Protein AF-A0A813GMI7-F1 (afdb_monomer_lite)

Foldseek 3Di:
DFWFFADQDPPGDTFPDHFDPPWDWAFDDDDPQKTWTATDDGDDDRIGITGNDDPDDD

pLDDT: mean 94.49, std 11.82, range [41.06, 98.81]

Radius of gyration: 10.74 Å; chains: 1; bounding box: 22×26×28 Å

Secondary structure (DSSP, 8-state):
-EEEESSSSTTSPEEEEEEPTT-EEEEEEEETTEEEEEEEESSS-SEEEEESS-SS--

Sequence (58 aa):
GILVRDGQSTSSAQLEPRLSNGSIILELDHVGERLRYRLLEGAGPETGWVSLTLKGNL

Organism: Polarella glacialis (NCBI:txid89957)

Structure (mmCIF, N/CA/C/O backbone):
data_AF-A0A813GMI7-F1
#
_entry.id   AF-A0A813GMI7-F1
#
loop_
_atom_site.group_PDB
_atom_site.id
_atom_site.type_symbol
_atom_site.label_atom_id
_atom_site.label_alt_id
_atom_site.label_comp_id
_atom_site.label_asym_id
_atom_site.label_entity_id
_atom_site.label_seq_id
_atom_site.pdbx_PDB_ins_code
_atom_site.Cartn_x
_atom_site.Cartn_y
_atom_site.Cartn_z
_atom_site.occupancy
_atom_site.B_iso_or_equiv
_atom_site.auth_seq_id
_atom_site.auth_comp_id
_atom_site.auth_asym_id
_atom_site.auth_atom_id
_atom_site.pdbx_PDB_model_num
ATOM 1 N N . GLY A 1 1 ? 8.898 1.698 1.540 1.00 93.44 1 GLY A N 1
ATOM 2 C CA . GLY A 1 1 ? 7.798 0.980 0.887 1.00 93.44 1 GLY A CA 1
ATOM 3 C C . GLY A 1 1 ? 6.598 0.908 1.806 1.00 93.44 1 GLY A C 1
ATOM 4 O O . GLY A 1 1 ? 6.763 0.873 3.024 1.00 93.44 1 GLY A O 1
ATOM 5 N N . ILE A 1 2 ? 5.409 0.899 1.226 1.00 97.12 2 ILE A N 1
ATOM 6 C CA . ILE A 1 2 ? 4.108 0.843 1.888 1.00 97.12 2 ILE A CA 1
ATOM 7 C C . ILE A 1 2 ? 3.852 -0.589 2.380 1.00 97.12 2 ILE A C 1
ATOM 9 O O . ILE A 1 2 ? 4.123 -1.558 1.669 1.00 97.12 2 ILE A O 1
ATOM 13 N N . LEU A 1 3 ? 3.358 -0.728 3.616 1.00 97.56 3 LEU A N 1
ATOM 14 C CA . LEU A 1 3 ? 3.002 -2.030 4.184 1.00 97.56 3 LEU A CA 1
ATOM 15 C C . LEU A 1 3 ? 1.742 -2.573 3.507 1.00 97.56 3 LEU A C 1
ATOM 17 O O . LEU A 1 3 ? 0.690 -1.935 3.560 1.00 97.56 3 LEU A O 1
ATOM 21 N N . VAL A 1 4 ? 1.844 -3.776 2.950 1.00 98.44 4 VAL A N 1
ATOM 22 C CA . VAL A 1 4 ? 0.737 -4.462 2.284 1.00 98.44 4 VAL A CA 1
ATOM 23 C C . VAL A 1 4 ? 0.236 -5.592 3.177 1.00 98.44 4 VAL A C 1
ATOM 25 O O . VAL A 1 4 ? 1.020 -6.291 3.818 1.00 98.44 4 VAL A O 1
ATOM 28 N N . ARG A 1 5 ? -1.083 -5.752 3.241 1.00 98.62 5 ARG A N 1
ATOM 29 C CA . ARG A 1 5 ? -1.764 -6.834 3.958 1.00 98.62 5 ARG A CA 1
ATOM 30 C C . ARG A 1 5 ? -2.535 -7.705 2.967 1.00 98.62 5 ARG A C 1
ATOM 32 O O . ARG A 1 5 ? -3.038 -7.185 1.972 1.00 98.62 5 ARG A O 1
ATOM 39 N N . ASP A 1 6 ? -2.657 -8.998 3.241 1.00 98.44 6 ASP A N 1
ATOM 40 C CA . ASP A 1 6 ? -3.442 -9.934 2.416 1.00 98.44 6 ASP A CA 1
ATOM 41 C C . ASP A 1 6 ? -4.964 -9.732 2.557 1.00 98.44 6 ASP A C 1
ATOM 43 O O . ASP A 1 6 ? -5.728 -10.034 1.643 1.00 98.44 6 ASP A O 1
ATOM 47 N N . GLY A 1 7 ? -5.396 -9.144 3.674 1.00 98.44 7 GLY A N 1
ATOM 48 C CA . GLY A 1 7 ? -6.786 -8.810 3.970 1.00 98.44 7 GLY A CA 1
ATOM 49 C C . GLY A 1 7 ? -7.009 -7.349 4.364 1.00 98.44 7 GLY A C 1
ATOM 50 O O . GLY A 1 7 ? -6.091 -6.614 4.744 1.00 98.44 7 GLY A O 1
ATOM 51 N N . GLN A 1 8 ? -8.278 -6.932 4.311 1.00 98.19 8 GLN A N 1
ATOM 52 C CA . GLN A 1 8 ? -8.716 -5.572 4.636 1.00 98.19 8 GLN A CA 1
ATOM 53 C C . GLN A 1 8 ? -8.344 -5.157 6.065 1.00 98.19 8 GLN A C 1
ATOM 55 O O . GLN A 1 8 ? -7.947 -4.012 6.277 1.00 98.19 8 GLN A O 1
ATOM 60 N N . SER A 1 9 ? -8.423 -6.072 7.037 1.00 97.00 9 SER A N 1
ATOM 61 C CA . SER A 1 9 ? -8.108 -5.777 8.438 1.00 97.00 9 SER A CA 1
ATOM 62 C C . SER A 1 9 ? -6.637 -5.389 8.628 1.00 97.00 9 SER A C 1
ATOM 64 O O . SER A 1 9 ? -5.732 -5.980 8.034 1.00 97.00 9 SER A O 1
ATOM 66 N N . THR A 1 10 ? -6.371 -4.457 9.547 1.00 94.62 10 THR A N 1
ATOM 67 C CA . THR A 1 10 ? -5.005 -4.111 9.973 1.00 94.62 10 THR A CA 1
ATOM 68 C C . THR A 1 10 ? -4.306 -5.234 10.743 1.00 94.62 10 THR A C 1
ATOM 70 O O . THR A 1 10 ? -3.113 -5.122 11.014 1.00 94.62 10 THR A O 1
ATOM 73 N N . SER A 1 11 ? -5.026 -6.294 11.122 1.00 96.44 11 SER A N 1
ATOM 74 C CA . SER A 1 11 ? -4.471 -7.502 11.742 1.00 96.44 11 SER A CA 1
ATOM 75 C C . SER A 1 11 ? -4.196 -8.643 10.757 1.00 96.44 11 SER A C 1
ATOM 77 O O . SER A 1 11 ? -3.602 -9.632 11.175 1.00 96.44 11 SER A O 1
ATOM 79 N N . SER A 1 12 ? -4.575 -8.519 9.476 1.00 98.31 12 SER A N 1
ATOM 80 C CA . SER A 1 12 ? -4.330 -9.562 8.459 1.00 98.31 12 SER A CA 1
ATOM 81 C C . SER A 1 12 ? -2.828 -9.781 8.224 1.00 98.31 12 SER A C 1
ATOM 83 O O . SER A 1 12 ? -2.007 -8.965 8.663 1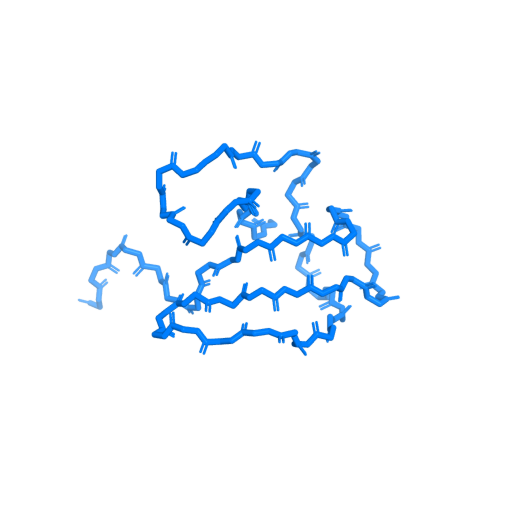.00 98.31 12 SER A O 1
ATOM 85 N N . ALA A 1 13 ? -2.434 -10.860 7.552 1.00 98.56 13 ALA A N 1
ATOM 86 C CA . ALA A 1 13 ? -1.023 -11.172 7.356 1.00 98.56 13 ALA A CA 1
ATOM 87 C C . ALA A 1 13 ? -0.320 -10.062 6.558 1.00 98.56 13 ALA A C 1
ATOM 89 O O . ALA A 1 13 ? -0.896 -9.444 5.661 1.00 98.56 13 ALA A O 1
ATOM 90 N N . GLN A 1 14 ? 0.927 -9.767 6.927 1.00 98.50 14 GLN A N 1
ATOM 91 C CA . GLN A 1 14 ? 1.764 -8.839 6.169 1.00 98.50 14 GLN A CA 1
ATOM 92 C C . GLN A 1 14 ? 2.333 -9.569 4.957 1.00 98.50 14 GLN A C 1
ATOM 94 O O . GLN A 1 14 ? 2.815 -10.693 5.089 1.00 98.50 14 GLN A O 1
ATOM 99 N N . LEU A 1 15 ? 2.278 -8.924 3.795 1.00 98.56 15 LEU A N 1
ATOM 100 C CA . LEU A 1 15 ? 2.918 -9.416 2.584 1.00 98.56 15 LEU A CA 1
ATOM 101 C C . LEU A 1 15 ? 4.303 -8.785 2.444 1.00 98.56 15 LEU A C 1
ATOM 103 O O . LEU A 1 15 ? 4.468 -7.581 2.653 1.00 98.56 15 LEU A O 1
ATOM 107 N N . GLU A 1 16 ? 5.270 -9.612 2.062 1.00 97.06 16 GLU A N 1
ATOM 108 C CA . GLU A 1 16 ? 6.620 -9.198 1.690 1.00 97.06 16 GLU A CA 1
ATOM 109 C C . GLU A 1 16 ? 6.856 -9.513 0.196 1.00 97.06 16 GLU A C 1
ATOM 111 O O . GLU A 1 16 ? 6.341 -10.520 -0.296 1.00 97.06 16 GLU A O 1
ATOM 116 N N . PRO A 1 17 ? 7.628 -8.691 -0.538 1.00 97.38 17 PRO A N 1
ATOM 117 C CA . PRO A 1 17 ? 8.212 -7.430 -0.087 1.00 97.38 17 PRO A CA 1
ATOM 118 C C . PRO A 1 17 ? 7.142 -6.342 0.098 1.00 97.38 17 PRO A C 1
ATOM 120 O O . PRO A 1 17 ? 5.999 -6.483 -0.326 1.00 97.38 17 PRO A O 1
ATOM 123 N N . ARG A 1 18 ? 7.508 -5.219 0.716 1.00 98.31 18 ARG A N 1
ATOM 124 C CA . ARG A 1 18 ? 6.655 -4.017 0.756 1.00 98.31 18 ARG A CA 1
ATOM 125 C C . ARG A 1 18 ? 6.467 -3.422 -0.640 1.00 98.31 18 ARG A C 1
ATOM 127 O O . ARG A 1 18 ? 7.362 -3.503 -1.475 1.00 98.31 18 ARG A O 1
ATOM 134 N N . LEU A 1 19 ? 5.346 -2.732 -0.854 1.00 98.62 19 LEU A N 1
ATOM 135 C CA . LE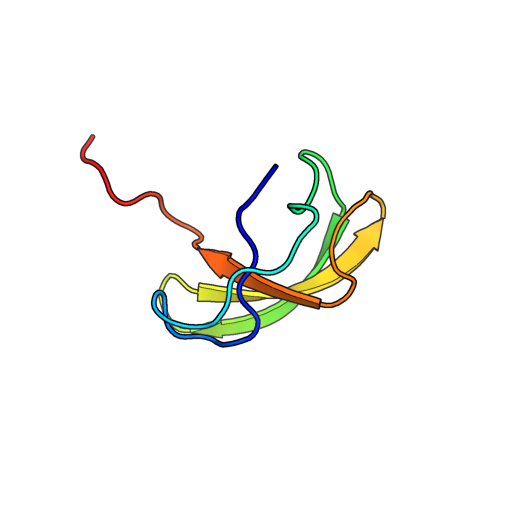U A 1 19 ? 5.106 -1.975 -2.084 1.00 98.62 19 LEU A CA 1
ATOM 136 C C . LEU A 1 19 ? 6.061 -0.774 -2.159 1.00 98.62 19 LEU A C 1
ATOM 138 O O . LEU A 1 19 ? 6.117 0.043 -1.240 1.00 98.62 19 LEU A O 1
ATOM 142 N N . SER A 1 20 ? 6.829 -0.646 -3.231 1.00 98.44 20 SER A N 1
ATOM 143 C CA . SER A 1 20 ? 7.798 0.434 -3.415 1.00 98.44 20 SER A CA 1
ATOM 144 C C . SER A 1 20 ? 7.123 1.799 -3.539 1.00 98.44 20 SER A C 1
ATOM 146 O O . SER A 1 20 ? 6.023 1.930 -4.075 1.00 98.44 20 SER A O 1
ATOM 148 N N . ASN A 1 21 ? 7.797 2.842 -3.052 1.00 97.38 21 ASN A N 1
ATOM 149 C CA . ASN A 1 21 ? 7.340 4.218 -3.247 1.00 97.38 21 ASN A CA 1
ATOM 150 C C . ASN A 1 21 ? 7.390 4.561 -4.748 1.00 97.38 21 ASN A C 1
ATOM 152 O O . ASN A 1 21 ? 8.291 4.097 -5.442 1.00 97.38 21 ASN A O 1
ATOM 156 N N . GLY A 1 22 ? 6.446 5.370 -5.235 1.00 97.31 22 GLY A N 1
ATOM 157 C CA . GLY A 1 22 ? 6.348 5.713 -6.661 1.00 97.31 22 GLY A CA 1
ATOM 158 C C . GLY A 1 22 ? 5.705 4.633 -7.540 1.00 97.31 22 GLY A C 1
ATOM 159 O O . GLY A 1 22 ? 5.609 4.833 -8.744 1.00 97.31 22 GLY A O 1
ATOM 160 N N . SER A 1 23 ? 5.249 3.516 -6.960 1.00 98.38 23 SER A N 1
ATOM 161 C CA . SER A 1 23 ? 4.504 2.496 -7.707 1.00 98.38 23 SER A CA 1
ATOM 162 C C . SER A 1 23 ? 3.164 3.043 -8.206 1.00 98.38 23 SER A C 1
ATOM 164 O O . SER A 1 23 ? 2.457 3.730 -7.464 1.00 98.38 23 SER A O 1
ATOM 166 N N . ILE A 1 24 ? 2.791 2.688 -9.434 1.00 98.62 24 ILE A N 1
ATOM 167 C CA . ILE A 1 24 ? 1.479 2.973 -10.017 1.00 98.62 24 ILE A CA 1
ATOM 168 C C . ILE A 1 24 ? 0.585 1.763 -9.772 1.00 98.62 24 ILE A C 1
ATOM 170 O O . ILE A 1 24 ? 0.952 0.626 -10.077 1.00 98.62 24 ILE A O 1
ATOM 174 N N . ILE A 1 25 ? -0.598 2.005 -9.220 1.00 98.69 25 ILE A N 1
ATOM 175 C CA . ILE A 1 25 ? -1.563 0.966 -8.863 1.00 98.69 25 ILE A CA 1
ATOM 176 C C . ILE A 1 25 ? -2.931 1.280 -9.464 1.00 98.69 25 ILE A C 1
ATOM 178 O O . ILE A 1 25 ? -3.267 2.437 -9.705 1.00 98.69 25 ILE A O 1
ATOM 182 N N . LEU A 1 26 ? -3.730 0.238 -9.666 1.00 98.75 26 LEU A N 1
ATOM 183 C CA . LEU A 1 26 ? -5.161 0.329 -9.911 1.00 98.75 26 LEU A CA 1
ATOM 184 C C . LEU A 1 26 ? -5.904 0.143 -8.586 1.00 98.75 26 LEU A C 1
ATOM 186 O O . LEU A 1 26 ? -5.714 -0.872 -7.912 1.00 98.75 26 LEU A O 1
ATOM 190 N N . GLU A 1 27 ? -6.767 1.092 -8.240 1.00 98.62 27 GLU A N 1
ATOM 191 C CA . GLU A 1 27 ? -7.725 0.953 -7.142 1.00 98.62 27 GLU A CA 1
ATOM 192 C C . GLU A 1 27 ? -8.785 -0.096 -7.504 1.00 98.62 27 GLU A C 1
ATOM 194 O O . GLU A 1 27 ? -9.425 -0.014 -8.551 1.00 98.62 27 GLU A O 1
ATOM 199 N N . LEU A 1 28 ? -8.933 -1.113 -6.651 1.00 98.62 28 LEU A N 1
ATOM 200 C CA . LEU A 1 28 ? -9.932 -2.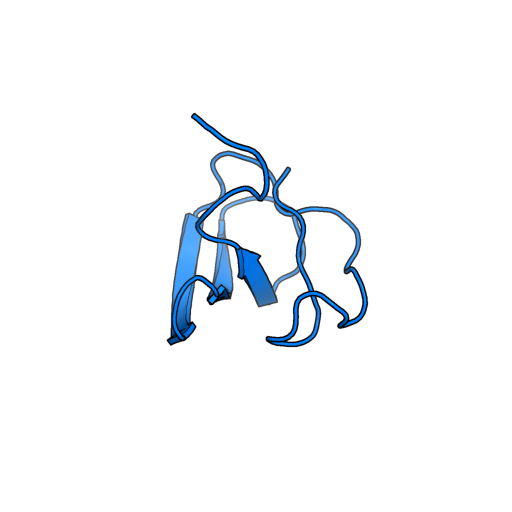171 -6.813 1.00 98.62 28 LEU A CA 1
ATOM 201 C C . LEU A 1 28 ? -11.099 -2.023 -5.836 1.00 98.62 28 LEU A C 1
ATOM 203 O O . LEU A 1 28 ? -12.224 -2.361 -6.190 1.00 98.62 28 LEU A O 1
ATOM 207 N N . ASP A 1 29 ? -10.818 -1.601 -4.602 1.00 98.38 29 ASP A N 1
ATOM 208 C CA . ASP A 1 29 ? -11.816 -1.411 -3.548 1.00 98.38 29 ASP A CA 1
ATOM 209 C C . ASP A 1 29 ? -11.293 -0.415 -2.507 1.00 98.38 29 ASP A C 1
ATOM 211 O O . ASP A 1 29 ? -10.094 -0.392 -2.215 1.00 98.38 29 ASP A O 1
ATOM 215 N N . HIS A 1 30 ? -12.184 0.374 -1.921 1.00 97.50 30 HIS A N 1
ATOM 216 C CA . HIS A 1 30 ? -11.854 1.412 -0.955 1.00 97.50 30 HIS A CA 1
ATOM 217 C C . HIS A 1 30 ? -12.893 1.423 0.166 1.00 97.50 30 HIS A C 1
ATOM 219 O O . HIS A 1 30 ? -14.067 1.729 -0.037 1.00 97.50 30 HIS A O 1
ATOM 225 N N . VAL A 1 31 ? -12.446 1.079 1.374 1.00 97.25 31 VAL A N 1
ATOM 226 C CA . VAL A 1 31 ? -13.305 0.958 2.555 1.00 97.25 31 VAL A CA 1
ATOM 227 C C . VAL A 1 31 ? -12.686 1.713 3.722 1.00 97.25 31 VAL A C 1
ATOM 229 O O . VAL A 1 31 ? -11.751 1.233 4.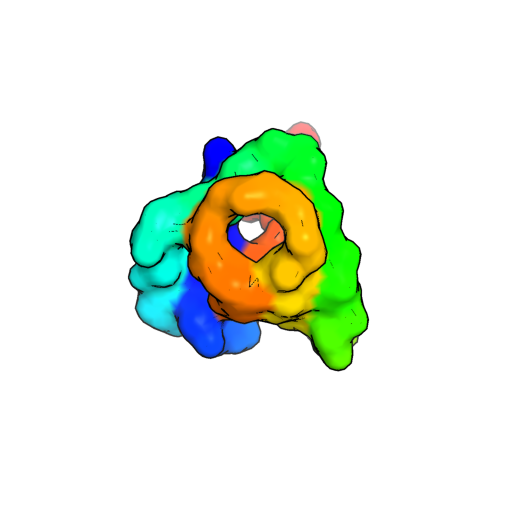369 1.00 97.25 31 VAL A O 1
ATOM 232 N N . GLY A 1 32 ? -13.225 2.901 4.000 1.00 95.00 32 GLY A N 1
ATOM 233 C CA . GLY A 1 32 ? -12.662 3.811 4.996 1.00 95.00 32 GLY A CA 1
ATOM 234 C C . GLY A 1 32 ? -11.195 4.092 4.681 1.00 95.00 32 GLY A C 1
ATOM 235 O O . GLY A 1 32 ? -10.852 4.420 3.561 1.00 95.00 32 GLY A O 1
ATOM 236 N N . GLU A 1 33 ? -10.299 3.857 5.632 1.00 95.69 33 GLU A N 1
ATOM 237 C CA . GLU A 1 33 ? -8.863 4.128 5.463 1.00 95.69 33 GLU A CA 1
ATOM 238 C C . GLU A 1 33 ? -8.079 2.991 4.783 1.00 95.69 33 GLU A C 1
ATOM 240 O O . GLU A 1 33 ? -6.857 2.885 4.945 1.00 95.69 33 GLU A O 1
ATOM 245 N N . ARG A 1 34 ? -8.767 2.079 4.087 1.00 97.62 34 ARG A N 1
ATOM 246 C CA . ARG A 1 34 ? -8.187 0.860 3.512 1.00 97.62 34 ARG A CA 1
ATOM 247 C C . ARG A 1 34 ? -8.434 0.799 2.013 1.00 97.62 34 ARG A C 1
ATOM 249 O O . ARG A 1 34 ? -9.578 0.768 1.572 1.00 97.62 34 ARG A O 1
ATOM 256 N N . LEU A 1 35 ? -7.347 0.693 1.257 1.00 98.56 35 LEU A N 1
ATOM 257 C CA . LEU A 1 35 ? -7.357 0.588 -0.198 1.00 98.56 35 LEU A CA 1
ATOM 258 C C . LEU A 1 35 ? -6.875 -0.800 -0.618 1.00 98.56 35 LEU A C 1
ATOM 260 O O . LEU A 1 35 ? -5.751 -1.191 -0.286 1.00 98.56 35 LEU A O 1
ATOM 264 N N . ARG A 1 36 ? -7.703 -1.529 -1.365 1.00 98.81 36 ARG A N 1
ATOM 265 C CA . ARG A 1 36 ? -7.296 -2.716 -2.116 1.00 98.81 36 ARG A CA 1
ATOM 266 C C . ARG A 1 36 ? -6.823 -2.288 -3.491 1.00 98.81 36 ARG A C 1
ATOM 268 O O . ARG A 1 36 ? -7.523 -1.560 -4.191 1.00 98.81 36 ARG A O 1
ATOM 275 N N . TYR A 1 37 ? -5.680 -2.809 -3.909 1.00 98.81 37 TYR A N 1
ATOM 276 C CA . TYR A 1 37 ? -5.091 -2.441 -5.188 1.00 98.81 37 TYR A CA 1
ATOM 277 C C . TYR A 1 37 ? -4.638 -3.642 -6.020 1.00 98.81 37 TYR A C 1
ATOM 279 O O . TYR A 1 37 ? -4.521 -4.766 -5.516 1.00 98.81 37 TYR A O 1
ATOM 287 N N . ARG A 1 38 ? -4.344 -3.366 -7.294 1.00 98.81 38 ARG A N 1
ATOM 288 C CA . ARG A 1 38 ? -3.486 -4.171 -8.172 1.00 98.81 38 ARG A CA 1
ATOM 289 C C . ARG A 1 38 ? -2.304 -3.329 -8.655 1.00 98.81 38 ARG A C 1
ATOM 291 O O . ARG A 1 38 ? -2.505 -2.189 -9.058 1.00 98.81 38 ARG A O 1
ATOM 298 N N . LEU A 1 39 ? -1.089 -3.864 -8.610 1.00 98.81 39 LEU A N 1
ATOM 299 C CA . LEU A 1 39 ? 0.114 -3.201 -9.112 1.00 98.81 39 LEU A CA 1
ATOM 300 C C . LEU A 1 39 ? 0.072 -3.108 -10.643 1.00 98.81 39 LEU A C 1
ATOM 302 O O . LEU A 1 39 ? -0.221 -4.098 -11.309 1.00 98.81 39 LEU A O 1
ATOM 306 N N . LEU A 1 40 ? 0.361 -1.927 -11.189 1.00 98.81 40 LEU A N 1
ATOM 307 C CA . LEU A 1 40 ? 0.529 -1.705 -12.629 1.00 98.81 40 LEU A CA 1
ATOM 308 C C . LEU A 1 40 ? 2.003 -1.488 -12.984 1.00 98.81 40 LEU A C 1
ATOM 310 O O . LEU A 1 40 ? 2.485 -2.047 -13.962 1.00 98.81 40 LEU A O 1
ATOM 314 N N . GLU A 1 41 ? 2.719 -0.710 -12.171 1.00 98.75 41 GLU A N 1
ATOM 315 C CA . GLU A 1 41 ? 4.141 -0.412 -12.358 1.00 98.75 41 G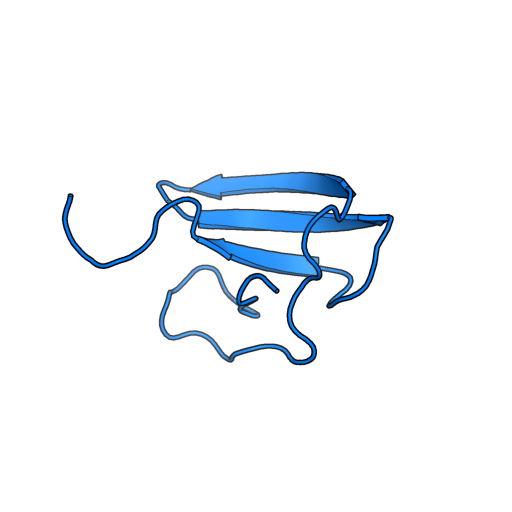LU A CA 1
ATOM 316 C C . GLU A 1 41 ? 4.834 -0.236 -11.002 1.00 98.75 41 GLU A C 1
ATOM 318 O O . GLU A 1 41 ? 4.267 0.360 -10.086 1.00 98.75 41 GLU A O 1
ATOM 323 N N . GLY A 1 42 ? 6.062 -0.739 -10.866 1.00 98.19 42 GLY A N 1
ATOM 324 C CA . GLY A 1 42 ? 6.854 -0.664 -9.638 1.00 98.19 42 GLY A CA 1
ATOM 325 C C . GLY A 1 42 ? 7.278 -2.041 -9.132 1.00 98.19 42 GLY A C 1
ATOM 326 O O . GLY A 1 42 ? 7.422 -2.984 -9.906 1.00 98.19 42 GLY A O 1
ATOM 327 N N . ALA A 1 43 ? 7.497 -2.159 -7.822 1.00 98.50 43 ALA A N 1
ATOM 328 C CA . ALA A 1 43 ? 7.904 -3.409 -7.180 1.00 98.50 43 ALA A CA 1
ATOM 329 C C . ALA A 1 43 ? 7.133 -3.620 -5.876 1.00 98.50 43 ALA A C 1
ATOM 331 O O . ALA A 1 43 ? 6.895 -2.668 -5.136 1.00 98.50 43 ALA A O 1
ATOM 332 N N . GLY A 1 44 ? 6.746 -4.860 -5.590 1.00 98.44 44 GLY A N 1
ATOM 333 C CA . GLY A 1 44 ? 5.892 -5.191 -4.454 1.00 98.44 44 GLY A CA 1
ATOM 334 C C . GLY A 1 44 ? 4.957 -6.358 -4.768 1.00 98.44 44 GLY A C 1
ATOM 335 O O . GLY A 1 44 ? 5.090 -6.983 -5.821 1.00 98.44 44 GLY A O 1
ATOM 336 N N . PRO A 1 45 ? 3.996 -6.643 -3.880 1.00 98.69 45 PRO A N 1
ATOM 337 C CA . PRO A 1 45 ? 2.945 -7.615 -4.131 1.00 98.69 45 PRO A CA 1
ATOM 338 C C . PRO A 1 45 ? 2.048 -7.145 -5.283 1.00 98.69 45 PRO A C 1
ATOM 340 O O . PRO A 1 45 ? 1.695 -5.969 -5.362 1.00 98.69 45 PRO A O 1
ATOM 343 N N . GLU A 1 46 ? 1.635 -8.065 -6.156 1.00 98.69 46 GLU A N 1
ATOM 344 C CA . GLU A 1 46 ? 0.758 -7.736 -7.291 1.00 98.69 46 GLU A CA 1
ATOM 345 C C . GLU A 1 46 ? -0.613 -7.216 -6.849 1.00 98.69 46 GLU A C 1
ATOM 347 O O . GLU A 1 46 ? -1.255 -6.461 -7.574 1.00 98.69 46 GLU A O 1
ATOM 352 N N . THR A 1 47 ? -1.079 -7.624 -5.668 1.00 98.69 47 THR A N 1
ATOM 353 C CA . THR A 1 47 ? -2.315 -7.137 -5.053 1.00 98.69 47 THR A CA 1
ATOM 354 C C . THR A 1 47 ? -2.171 -7.085 -3.537 1.00 98.69 47 THR A C 1
ATOM 356 O O . THR A 1 47 ? -1.318 -7.753 -2.951 1.00 98.69 47 THR A O 1
ATOM 359 N N . GLY A 1 48 ? -3.043 -6.322 -2.887 1.00 98.69 48 GLY A N 1
ATOM 360 C CA . GLY A 1 48 ? -3.197 -6.364 -1.439 1.00 98.69 48 GLY A CA 1
ATOM 361 C C . GLY A 1 48 ? -3.883 -5.123 -0.895 1.00 98.69 48 GLY A C 1
ATOM 362 O O . GLY A 1 48 ? -4.413 -4.313 -1.654 1.00 98.69 48 GLY A O 1
ATOM 363 N N . TRP A 1 49 ? -3.871 -4.989 0.427 1.00 98.69 49 TRP A N 1
ATOM 364 C CA . TRP A 1 49 ? -4.518 -3.906 1.157 1.00 98.69 49 TRP A CA 1
ATOM 365 C C . TRP A 1 49 ? -3.505 -3.002 1.856 1.00 98.69 49 TRP A C 1
ATOM 367 O O . TRP A 1 49 ? -2.708 -3.465 2.679 1.00 98.69 49 TRP A O 1
ATOM 377 N N . VAL A 1 50 ? -3.592 -1.700 1.602 1.00 98.19 50 VAL A N 1
ATOM 378 C CA . VAL A 1 50 ? -2.763 -0.663 2.237 1.00 98.19 50 VAL A CA 1
ATOM 379 C C . VAL A 1 50 ? -3.620 0.273 3.085 1.00 98.19 50 VAL A C 1
ATOM 381 O O . VAL A 1 50 ? -4.837 0.338 2.913 1.00 98.19 50 VAL A O 1
ATOM 384 N N . SER A 1 51 ? -2.993 0.967 4.038 1.00 96.94 51 SER A N 1
ATOM 385 C CA . SER A 1 51 ? -3.649 2.078 4.735 1.00 96.94 51 SER A CA 1
ATOM 386 C C . SER A 1 51 ? -3.417 3.371 3.965 1.00 96.94 51 SER A C 1
ATOM 388 O O . SER A 1 51 ? -2.291 3.611 3.530 1.00 96.94 51 SER A O 1
ATOM 390 N N . LEU A 1 52 ? -4.447 4.205 3.851 1.00 95.31 52 LEU A N 1
ATOM 391 C CA . LEU A 1 52 ? -4.333 5.555 3.286 1.00 95.31 52 LEU A CA 1
ATOM 392 C C . LEU A 1 52 ? -3.802 6.572 4.304 1.00 95.31 52 LEU A C 1
ATOM 394 O O . LEU A 1 52 ? -3.188 7.567 3.930 1.00 95.31 52 LEU A O 1
ATOM 398 N N . THR A 1 53 ? -3.962 6.277 5.594 1.00 90.56 53 THR A N 1
ATOM 399 C CA . THR A 1 53 ? -3.467 7.085 6.711 1.00 90.56 53 THR A CA 1
ATOM 400 C C . THR A 1 53 ? -2.511 6.301 7.609 1.00 90.56 53 THR A C 1
ATOM 402 O O . THR A 1 53 ? -2.557 5.070 7.715 1.00 90.56 53 THR A O 1
ATOM 405 N N . LEU A 1 54 ? -1.607 7.022 8.273 1.00 84.69 54 LEU A N 1
ATOM 406 C CA . LEU A 1 54 ? -0.702 6.468 9.279 1.00 84.69 54 LEU A CA 1
ATOM 407 C C . LEU A 1 54 ? -1.351 6.561 10.666 1.00 84.69 54 LEU A C 1
ATOM 409 O O . LEU A 1 54 ? -1.961 7.570 11.011 1.00 84.69 54 LEU A O 1
ATOM 413 N N . LYS A 1 55 ? -1.198 5.520 11.494 1.00 73.00 55 LYS A N 1
ATOM 414 C CA . LYS A 1 55 ? -1.552 5.600 12.920 1.00 73.00 55 LYS A CA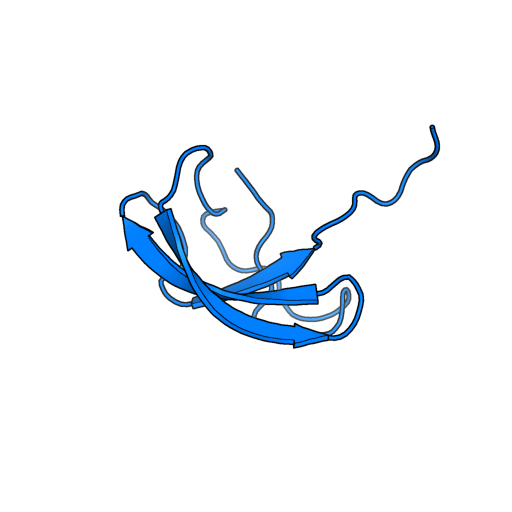 1
ATOM 415 C C . LYS A 1 55 ? -0.431 6.323 13.669 1.00 73.00 55 LYS A C 1
ATOM 417 O O . LYS A 1 55 ? 0.622 5.734 13.897 1.00 73.00 55 LYS A O 1
ATOM 422 N N . GLY A 1 56 ? -0.681 7.571 14.050 1.00 58.00 56 GLY A N 1
ATOM 423 C CA . GLY A 1 56 ? 0.234 8.417 14.818 1.00 58.00 56 GLY A CA 1
ATOM 424 C C . GLY A 1 56 ? 0.004 9.883 14.463 1.00 58.00 56 GLY A C 1
ATOM 425 O O . GLY A 1 56 ? 0.241 10.261 13.325 1.00 58.00 56 GLY A O 1
ATOM 426 N N . ASN A 1 57 ? -0.532 10.627 15.431 1.00 42.78 57 ASN A N 1
ATOM 427 C CA . ASN A 1 57 ? -0.938 12.038 15.432 1.00 42.78 57 ASN A CA 1
ATOM 428 C C . ASN A 1 57 ? -0.188 12.999 14.483 1.00 42.78 57 ASN A C 1
ATOM 430 O O . ASN A 1 57 ? 1.026 12.892 14.310 1.00 42.78 57 ASN A O 1
ATOM 434 N N . LEU A 1 58 ? -0.934 13.995 13.979 1.00 41.06 58 LEU A N 1
ATOM 435 C CA . LEU A 1 58 ? -0.399 15.337 13.705 1.00 41.06 58 LEU A CA 1
ATOM 436 C C . LEU A 1 58 ? 0.138 15.971 14.996 1.00 41.06 58 LEU A C 1
ATOM 438 O O . LEU A 1 58 ? -0.504 15.762 16.053 1.00 41.06 58 LEU A O 1
#